Protein AF-A0A7V5R7Z5-F1 (afdb_monomer_lite)

Secondary structure (DSSP, 8-state):
-------------HHHHHHHHHHTT--HHHHHHHHTS-HHHHHHHTSPTT-TT--PPPHHHHHHHHHHHHHHHHHHTTT-PPPGGGTTS-S---HHHHHHHHHHHHHTT--HHHHHHHHHHHHT-

Foldseek 3Di:
DDDPPPPPLPFQALVNLVVLCVLLVHDLVRLCVVLVHPSLVSVLCNDHPPDPSHDGDDSVSVVSSVVLSVVSVVCVVVVDDDDPPCVPLPDPCDPVNLVVLVVVCVVVVHDSVVVSVVVVVVVVD

Structure (mmCIF, N/CA/C/O backbone):
data_AF-A0A7V5R7Z5-F1
#
_entry.id   AF-A0A7V5R7Z5-F1
#
loop_
_atom_site.group_PDB
_atom_site.id
_atom_site.type_symbol
_atom_site.label_atom_id
_atom_site.label_alt_id
_atom_site.label_comp_id
_atom_site.label_asym_id
_atom_site.label_entity_id
_atom_site.label_seq_id
_atom_site.pdbx_PDB_ins_code
_atom_site.Cartn_x
_atom_site.Cartn_y
_atom_site.Cartn_z
_atom_site.occupancy
_atom_site.B_iso_or_equiv
_atom_site.auth_seq_id
_atom_site.auth_comp_id
_atom_site.auth_asym_id
_atom_site.auth_atom_id
_atom_site.pdbx_PDB_model_num
ATOM 1 N N . MET A 1 1 ? 16.506 -16.142 34.677 1.00 45.31 1 MET A N 1
ATOM 2 C CA . MET A 1 1 ? 16.133 -16.305 33.261 1.00 45.31 1 MET A CA 1
ATOM 3 C C . MET A 1 1 ? 14.669 -15.959 33.176 1.00 45.31 1 MET A C 1
ATOM 5 O O . MET A 1 1 ? 13.865 -16.802 33.520 1.00 45.31 1 MET A O 1
ATOM 9 N N . ASP A 1 2 ? 14.352 -14.713 32.850 1.00 54.78 2 ASP A N 1
ATOM 10 C CA . ASP A 1 2 ? 12.992 -14.299 32.508 1.00 54.78 2 ASP A CA 1
ATOM 11 C C . ASP A 1 2 ? 13.071 -12.890 31.935 1.00 54.78 2 ASP A C 1
ATOM 13 O O . ASP A 1 2 ? 13.346 -11.960 32.680 1.00 54.78 2 ASP A O 1
ATOM 17 N N . THR A 1 3 ? 12.899 -12.774 30.618 1.00 43.59 3 THR A N 1
ATOM 18 C CA . THR A 1 3 ? 12.382 -11.588 29.911 1.00 43.59 3 THR A CA 1
ATOM 19 C C . THR A 1 3 ? 12.143 -11.958 28.441 1.00 43.59 3 THR A C 1
ATOM 21 O O . THR A 1 3 ? 12.660 -11.334 27.521 1.00 43.59 3 THR A O 1
ATOM 24 N N . LEU A 1 4 ? 11.305 -12.969 28.188 1.00 41.81 4 LEU A N 1
ATOM 25 C CA . LEU A 1 4 ? 10.636 -13.136 26.883 1.00 41.81 4 LEU A CA 1
ATOM 26 C C . LEU A 1 4 ? 9.403 -12.208 26.783 1.00 41.81 4 LEU A C 1
ATOM 28 O O . LEU A 1 4 ? 8.373 -12.580 26.233 1.00 41.81 4 LEU A O 1
ATOM 32 N N . SER A 1 5 ? 9.492 -11.003 27.359 1.00 44.34 5 SER A N 1
ATOM 33 C CA . SER A 1 5 ? 8.371 -10.074 27.579 1.00 44.34 5 SER A CA 1
ATOM 34 C C . SER A 1 5 ? 8.384 -8.870 26.628 1.00 44.34 5 SER A C 1
ATOM 36 O O . SER A 1 5 ? 7.805 -7.834 26.943 1.00 44.34 5 SER A O 1
ATOM 38 N N . GLU A 1 6 ? 9.042 -8.977 25.475 1.00 39.38 6 GLU A N 1
ATOM 39 C CA . GLU A 1 6 ? 9.149 -7.853 24.534 1.00 39.38 6 GLU A CA 1
ATOM 40 C C . GLU A 1 6 ? 8.866 -8.253 23.078 1.00 39.38 6 GLU A C 1
ATOM 42 O O . GLU A 1 6 ? 9.356 -7.633 22.140 1.00 39.38 6 GLU A O 1
ATOM 47 N N . TYR A 1 7 ? 8.011 -9.261 22.860 1.00 40.28 7 TYR A N 1
ATOM 48 C CA . TYR A 1 7 ? 7.286 -9.373 21.588 1.00 40.28 7 TYR A CA 1
ATOM 49 C C . TYR A 1 7 ? 6.168 -8.330 21.586 1.00 40.28 7 TYR A C 1
ATOM 51 O O . TYR A 1 7 ? 5.001 -8.619 21.838 1.00 40.28 7 TYR A O 1
ATOM 59 N N . ILE A 1 8 ? 6.565 -7.075 21.388 1.00 44.53 8 ILE A N 1
ATOM 60 C CA . ILE A 1 8 ? 5.653 -5.953 21.224 1.00 44.53 8 ILE A CA 1
ATOM 61 C C . ILE A 1 8 ? 4.912 -6.183 19.905 1.00 44.53 8 ILE A C 1
ATOM 63 O O . ILE A 1 8 ? 5.452 -5.949 18.826 1.00 44.53 8 ILE A O 1
ATOM 67 N N . THR A 1 9 ? 3.663 -6.632 19.984 1.00 47.50 9 THR A N 1
ATOM 68 C CA . THR A 1 9 ? 2.691 -6.498 18.897 1.00 47.50 9 THR A CA 1
ATOM 69 C C . THR A 1 9 ? 2.431 -5.002 18.717 1.00 47.50 9 THR A C 1
ATOM 71 O O . THR A 1 9 ? 1.581 -4.414 19.390 1.00 47.50 9 THR A O 1
ATOM 74 N N . VAL A 1 10 ? 3.252 -4.331 17.902 1.00 59.44 10 VAL A N 1
ATOM 75 C CA . VAL A 1 10 ? 3.110 -2.892 17.652 1.00 59.44 10 VAL A CA 1
ATOM 76 C C . VAL A 1 10 ? 1.929 -2.693 16.706 1.00 59.44 10 VAL A C 1
ATOM 78 O O . VAL A 1 10 ? 2.088 -2.705 15.478 1.00 59.44 10 VAL A O 1
ATOM 81 N N . ASP A 1 11 ? 0.750 -2.495 17.297 1.00 78.12 11 ASP A N 1
ATOM 82 C CA . ASP A 1 11 ? -0.439 -1.989 16.616 1.00 78.12 11 ASP A CA 1
ATOM 83 C C . ASP A 1 11 ? -0.064 -0.736 15.815 1.00 78.12 11 ASP A C 1
ATOM 85 O O . ASP A 1 11 ? 0.278 0.313 16.373 1.00 78.12 11 ASP A O 1
ATOM 89 N N . MET A 1 12 ? -0.109 -0.836 14.486 1.00 86.75 12 MET A N 1
ATOM 90 C CA . MET A 1 12 ? 0.148 0.304 13.614 1.00 86.75 12 MET A CA 1
ATOM 91 C C . MET A 1 12 ? -1.007 1.299 13.733 1.00 86.75 12 MET A C 1
ATOM 93 O O . MET A 1 12 ? -2.165 0.954 13.504 1.00 86.75 12 MET A O 1
ATOM 97 N N . LYS A 1 13 ? -0.696 2.555 14.060 1.00 93.31 13 LYS A N 1
ATOM 98 C CA . LYS A 1 13 ? -1.690 3.630 14.163 1.00 93.31 13 LYS A CA 1
ATOM 99 C C . LYS A 1 13 ? -2.017 4.247 12.793 1.00 93.31 13 LYS A C 1
ATOM 101 O O . LYS A 1 13 ? -1.138 4.301 11.927 1.00 93.31 13 LYS A O 1
ATOM 106 N N . PRO A 1 14 ? -3.229 4.806 12.599 1.00 94.62 14 PRO A N 1
ATOM 107 C CA . PRO A 1 14 ? -3.625 5.455 11.342 1.00 94.62 14 PRO A CA 1
ATOM 108 C C . PRO A 1 14 ? -2.642 6.524 10.848 1.00 94.62 14 PRO A C 1
ATOM 110 O O . PRO A 1 14 ? -2.309 6.579 9.661 1.00 94.62 14 PRO A O 1
ATOM 113 N N . ASP A 1 15 ? -2.127 7.350 11.762 1.00 94.25 15 ASP A N 1
ATOM 114 C CA . ASP A 1 15 ? -1.172 8.407 11.423 1.00 94.25 15 ASP A CA 1
ATOM 115 C C . ASP A 1 15 ? 0.201 7.854 11.026 1.00 94.25 15 ASP A C 1
ATOM 117 O O . ASP A 1 15 ? 0.848 8.407 10.134 1.00 94.25 15 ASP A O 1
ATOM 121 N N . GLN A 1 16 ? 0.623 6.733 11.621 1.00 93.19 16 GLN A N 1
ATOM 122 C CA . GLN A 1 16 ? 1.854 6.039 11.234 1.00 93.19 16 GLN A CA 1
ATOM 123 C C . GLN A 1 16 ? 1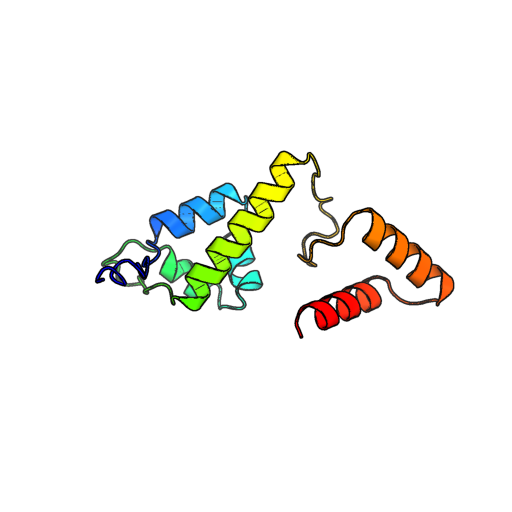.728 5.454 9.824 1.00 93.19 16 GLN A C 1
ATOM 125 O O . GLN A 1 16 ? 2.594 5.706 8.988 1.00 93.19 16 GLN A O 1
ATOM 130 N N . LEU A 1 17 ? 0.621 4.764 9.524 1.00 94.44 17 LEU A N 1
ATOM 131 C CA . LEU A 1 17 ? 0.334 4.240 8.183 1.00 94.44 17 LEU A CA 1
ATOM 132 C C . LEU A 1 17 ? 0.360 5.360 7.130 1.00 94.44 17 LEU A C 1
ATOM 134 O O . LEU A 1 17 ? 1.014 5.256 6.090 1.00 94.44 17 LEU A O 1
ATOM 138 N N . LYS A 1 18 ? -0.311 6.477 7.429 1.00 94.69 18 LYS A N 1
ATOM 139 C CA . LYS A 1 18 ? -0.371 7.647 6.549 1.00 94.69 18 LYS A CA 1
ATOM 140 C C . LYS A 1 18 ? 0.997 8.294 6.340 1.00 94.69 18 LYS A C 1
ATOM 142 O O . LYS A 1 18 ? 1.274 8.770 5.236 1.00 94.69 18 LYS A O 1
ATOM 147 N N . LYS A 1 19 ? 1.830 8.345 7.383 1.00 91.88 19 LYS A N 1
ATOM 148 C CA . LYS A 1 19 ? 3.203 8.856 7.317 1.00 91.88 19 LYS A CA 1
ATOM 149 C C . LYS A 1 19 ? 4.057 7.984 6.398 1.00 91.88 19 LYS A C 1
ATOM 151 O O . LYS A 1 19 ? 4.553 8.506 5.404 1.00 91.88 19 LYS A O 1
ATOM 156 N N . ILE A 1 20 ? 4.103 6.675 6.651 1.00 88.81 20 ILE A N 1
ATOM 157 C CA . ILE A 1 20 ? 4.847 5.701 5.838 1.00 88.81 20 ILE A CA 1
ATOM 158 C C . ILE A 1 20 ? 4.432 5.797 4.365 1.00 88.81 20 ILE A C 1
ATOM 160 O O . ILE A 1 20 ? 5.270 5.920 3.474 1.00 88.81 20 ILE A O 1
ATOM 164 N N . ARG A 1 21 ? 3.123 5.843 4.082 1.00 90.38 21 ARG A N 1
ATOM 165 C CA . ARG A 1 21 ? 2.629 6.003 2.707 1.00 90.38 21 ARG A CA 1
ATOM 166 C C . ARG A 1 21 ? 3.162 7.266 2.028 1.00 90.38 21 ARG A C 1
ATOM 168 O O . ARG A 1 21 ? 3.505 7.224 0.846 1.00 90.38 21 ARG A O 1
ATOM 175 N N . LYS A 1 22 ? 3.162 8.397 2.737 1.00 86.31 22 LYS A N 1
ATOM 176 C CA . LYS A 1 22 ? 3.655 9.671 2.198 1.00 86.31 22 LYS A CA 1
ATOM 177 C C . LYS A 1 22 ? 5.162 9.643 1.968 1.00 86.31 22 LYS A C 1
ATOM 179 O O . LYS A 1 22 ? 5.598 10.170 0.953 1.00 86.31 22 LYS A O 1
ATOM 184 N N . GLU A 1 23 ? 5.919 9.026 2.869 1.00 81.62 23 GLU A N 1
ATOM 185 C CA . GLU A 1 23 ? 7.369 8.842 2.729 1.00 81.62 23 GLU A CA 1
ATOM 186 C C . GLU A 1 23 ? 7.708 7.999 1.495 1.00 81.62 23 GLU A C 1
ATOM 188 O O . GLU A 1 23 ? 8.642 8.322 0.773 1.00 81.62 23 GLU A O 1
ATOM 193 N N . MET A 1 24 ? 6.873 7.009 1.167 1.00 76.50 24 MET A N 1
ATOM 194 C CA . MET A 1 24 ? 6.982 6.234 -0.076 1.00 76.50 24 MET A CA 1
ATOM 195 C C . MET A 1 24 ? 6.487 6.974 -1.336 1.00 76.50 24 MET A C 1
ATOM 197 O O . MET A 1 24 ? 6.492 6.397 -2.420 1.00 76.50 24 MET A O 1
ATOM 201 N N . GLY A 1 25 ? 5.973 8.205 -1.226 1.00 78.12 25 GLY A N 1
ATOM 202 C CA . GLY A 1 25 ? 5.401 8.945 -2.362 1.00 78.12 25 GLY A CA 1
ATOM 203 C C . GLY A 1 25 ? 4.127 8.323 -2.961 1.00 78.12 25 GLY A C 1
ATOM 204 O O . GLY A 1 25 ? 3.697 8.712 -4.047 1.00 78.12 25 GLY A O 1
ATOM 205 N N . ALA A 1 26 ? 3.495 7.370 -2.269 1.00 79.50 26 ALA A N 1
ATOM 206 C CA . ALA A 1 26 ? 2.389 6.577 -2.800 1.00 79.50 26 ALA A CA 1
ATOM 207 C C . ALA A 1 26 ? 1.007 7.208 -2.536 1.00 79.50 26 ALA A C 1
ATOM 209 O O . ALA A 1 26 ? 0.743 7.836 -1.497 1.00 79.50 26 ALA A O 1
ATOM 210 N N . ARG A 1 27 ? 0.052 6.989 -3.452 1.00 84.88 27 ARG A N 1
ATOM 211 C CA . ARG A 1 27 ? -1.365 7.311 -3.212 1.00 84.88 27 ARG A CA 1
ATOM 212 C C . ARG A 1 27 ? -2.039 6.149 -2.482 1.00 84.88 27 ARG A C 1
ATOM 214 O O . ARG A 1 27 ? -1.611 5.003 -2.565 1.00 84.88 27 ARG A O 1
ATOM 221 N N . GLN A 1 28 ? -3.154 6.423 -1.804 1.00 89.06 28 GLN A N 1
ATOM 222 C CA . GLN A 1 28 ? -3.917 5.396 -1.070 1.00 89.06 28 GLN A CA 1
ATOM 223 C C . GLN A 1 28 ? -4.342 4.222 -1.969 1.00 89.06 28 GLN A C 1
ATOM 225 O O . GLN A 1 28 ? -4.273 3.068 -1.561 1.00 89.06 28 GLN A O 1
ATOM 230 N N . LYS A 1 29 ? -4.741 4.511 -3.216 1.00 82.81 29 LYS A N 1
ATOM 231 C CA . LYS A 1 29 ? -5.107 3.486 -4.206 1.00 82.81 29 LYS A CA 1
ATOM 232 C C . LYS A 1 29 ? -3.935 2.575 -4.595 1.00 82.81 29 LYS A C 1
ATOM 234 O O . LYS A 1 29 ? -4.167 1.419 -4.933 1.00 82.81 29 LYS A O 1
ATOM 239 N N . ASP A 1 30 ? -2.708 3.094 -4.547 1.00 80.44 30 ASP A N 1
ATOM 240 C CA . ASP A 1 30 ? -1.514 2.365 -4.967 1.00 80.44 30 ASP A CA 1
ATOM 241 C C . ASP A 1 30 ? -1.153 1.346 -3.884 1.00 80.44 30 ASP A C 1
ATOM 243 O O . ASP A 1 30 ? -1.038 0.159 -4.180 1.00 80.44 30 ASP A O 1
ATOM 247 N N . LEU A 1 31 ? -1.123 1.766 -2.612 1.00 80.94 31 LEU A N 1
ATOM 248 C CA . LEU A 1 31 ? -0.908 0.835 -1.499 1.00 80.94 31 LEU A CA 1
ATOM 249 C C . LEU A 1 31 ? -2.041 -0.171 -1.330 1.00 80.94 31 LEU A C 1
ATOM 251 O O . LEU A 1 31 ? -1.768 -1.338 -1.076 1.00 80.94 31 LEU A O 1
ATOM 255 N N . ALA A 1 32 ? -3.297 0.228 -1.536 1.00 85.56 32 ALA A N 1
ATOM 256 C CA . ALA A 1 32 ? -4.405 -0.723 -1.525 1.00 85.56 32 ALA A CA 1
ATOM 257 C C . ALA A 1 32 ? -4.201 -1.845 -2.558 1.00 85.56 32 ALA A C 1
ATOM 259 O O . ALA A 1 32 ? -4.400 -3.018 -2.250 1.00 85.56 32 ALA A O 1
ATOM 260 N N . LYS A 1 33 ? -3.733 -1.497 -3.765 1.00 80.56 33 LYS A N 1
ATOM 261 C CA . LYS A 1 33 ? -3.422 -2.471 -4.815 1.00 80.56 33 LYS A CA 1
ATOM 262 C C . LYS A 1 33 ? -2.260 -3.389 -4.422 1.00 80.56 33 LYS A C 1
ATOM 264 O O . LYS A 1 33 ? -2.374 -4.595 -4.602 1.00 80.56 33 LYS A O 1
ATOM 269 N N . ILE A 1 34 ? -1.180 -2.840 -3.865 1.00 77.06 34 ILE A N 1
ATOM 270 C CA . ILE A 1 34 ? 0.014 -3.602 -3.444 1.00 77.06 34 ILE A CA 1
ATOM 271 C C . ILE A 1 34 ? -0.318 -4.575 -2.310 1.00 77.06 34 ILE A C 1
ATOM 273 O O . ILE A 1 34 ? 0.080 -5.739 -2.324 1.00 77.06 34 ILE A O 1
ATOM 277 N N . LEU A 1 35 ? -1.108 -4.112 -1.345 1.00 80.62 35 LEU A N 1
ATOM 278 C CA . LEU A 1 35 ? -1.573 -4.924 -0.225 1.00 80.62 35 LEU A CA 1
ATOM 279 C C . LEU A 1 35 ? -2.689 -5.897 -0.631 1.00 80.62 35 LEU A C 1
ATOM 281 O O . LEU A 1 35 ? -3.040 -6.776 0.154 1.00 80.62 35 LEU A O 1
ATOM 285 N N . ASN A 1 36 ? -3.194 -5.800 -1.864 1.00 84.56 36 ASN A N 1
ATOM 286 C CA . ASN A 1 36 ? -4.315 -6.574 -2.387 1.00 84.56 36 ASN A CA 1
ATOM 287 C C . ASN A 1 36 ? -5.582 -6.441 -1.522 1.00 84.56 36 ASN A C 1
ATOM 289 O O . ASN A 1 36 ? -6.235 -7.423 -1.175 1.00 84.56 36 ASN A O 1
ATOM 293 N N . VAL A 1 37 ? -5.924 -5.204 -1.160 1.00 88.50 37 VAL A N 1
ATOM 294 C CA . VAL A 1 37 ? -7.133 -4.871 -0.400 1.00 88.50 37 VAL A CA 1
ATOM 295 C C . VAL A 1 37 ? -7.987 -3.852 -1.154 1.00 88.50 37 VAL A C 1
ATOM 297 O O . VAL A 1 37 ? -7.468 -3.056 -1.942 1.00 88.50 37 VAL A O 1
ATOM 300 N N . PRO A 1 38 ? -9.310 -3.808 -0.915 1.00 95.81 38 PRO A N 1
ATOM 301 C CA . PRO A 1 38 ? -10.142 -2.752 -1.471 1.00 95.81 38 PRO A CA 1
ATOM 302 C C . PRO A 1 38 ? -9.636 -1.367 -1.050 1.00 95.81 38 PRO A C 1
ATOM 304 O O . PRO A 1 38 ? -9.319 -1.140 0.118 1.00 95.81 38 PRO A O 1
ATOM 307 N N . VAL A 1 39 ? -9.640 -0.402 -1.976 1.00 93.31 39 VAL A N 1
ATOM 308 C CA . VAL A 1 39 ? -9.190 0.981 -1.704 1.00 93.31 39 VAL A CA 1
ATOM 309 C C . VAL A 1 39 ? -9.906 1.579 -0.493 1.00 93.31 39 VAL A C 1
ATOM 311 O O . VAL A 1 39 ? -9.284 2.235 0.337 1.00 93.31 39 VAL A O 1
ATOM 314 N N . ARG A 1 40 ? -11.205 1.296 -0.350 1.00 96.56 40 ARG A N 1
ATOM 315 C CA . ARG A 1 40 ? -12.012 1.762 0.782 1.00 96.56 40 ARG A CA 1
ATOM 316 C C . ARG A 1 40 ? -11.560 1.169 2.119 1.00 96.56 40 ARG A C 1
ATOM 318 O O . ARG A 1 40 ? -11.624 1.858 3.130 1.00 96.56 40 ARG A O 1
ATOM 325 N N . THR A 1 41 ? -11.085 -0.075 2.129 1.00 96.19 41 THR A N 1
ATOM 326 C CA . THR A 1 41 ? -10.522 -0.715 3.326 1.00 96.19 41 THR A CA 1
ATOM 327 C C . THR A 1 41 ? -9.266 0.022 3.769 1.00 96.19 41 THR A C 1
ATOM 329 O O . THR A 1 41 ? -9.194 0.469 4.908 1.00 96.19 41 THR A O 1
ATOM 332 N N . TYR A 1 42 ? -8.341 0.263 2.840 1.00 95.81 42 TYR A N 1
ATOM 333 C CA . TYR A 1 42 ? -7.132 1.034 3.118 1.00 95.81 42 TYR A CA 1
ATOM 334 C C . TYR A 1 42 ? -7.451 2.473 3.580 1.00 95.81 42 TYR A C 1
ATOM 336 O O . TYR A 1 42 ? -6.861 2.990 4.523 1.00 95.81 42 TYR A O 1
ATOM 344 N N . GLN A 1 43 ? -8.435 3.133 2.961 1.00 96.69 43 GLN A N 1
ATOM 345 C CA . GLN A 1 43 ? -8.881 4.470 3.378 1.00 96.69 43 GLN A CA 1
ATOM 346 C C . GLN A 1 43 ? -9.448 4.504 4.799 1.00 96.69 43 GLN A C 1
ATOM 348 O O . GLN A 1 43 ? -9.257 5.501 5.495 1.00 96.69 43 GLN A O 1
ATOM 353 N N . ASN A 1 44 ? -10.150 3.445 5.209 1.00 96.94 44 ASN A N 1
ATOM 354 C CA . ASN A 1 44 ? -10.707 3.302 6.551 1.00 96.94 44 ASN A CA 1
ATOM 355 C C . ASN A 1 44 ? -9.617 3.093 7.613 1.00 96.94 44 ASN A C 1
ATOM 357 O O . ASN A 1 44 ? -9.784 3.546 8.743 1.00 96.94 44 ASN A O 1
ATOM 361 N N . TRP A 1 45 ? -8.503 2.458 7.244 1.00 96.62 45 TRP A N 1
ATOM 362 C CA . TRP A 1 45 ? -7.327 2.303 8.102 1.00 96.62 45 TRP A CA 1
ATOM 363 C C . TRP A 1 45 ? -6.619 3.628 8.398 1.00 96.62 45 TRP A C 1
ATOM 365 O O . TRP A 1 45 ? -6.134 3.828 9.504 1.00 96.62 45 TRP A O 1
ATOM 375 N N . GLU A 1 46 ? -6.594 4.563 7.442 1.00 95.56 46 GLU A N 1
ATOM 376 C CA . GLU A 1 46 ? -6.021 5.905 7.647 1.00 95.56 46 GLU A CA 1
ATOM 377 C C . GLU A 1 46 ? -6.979 6.886 8.351 1.00 95.56 46 GLU A C 1
ATOM 379 O O . GLU A 1 46 ? -6.624 8.052 8.544 1.00 95.56 46 GLU A O 1
ATOM 384 N N . GLN A 1 47 ? -8.200 6.467 8.708 1.00 95.81 47 GLN A N 1
ATOM 385 C CA . GLN A 1 47 ? -9.110 7.330 9.464 1.00 95.81 47 GLN A CA 1
ATOM 386 C C . GLN A 1 47 ? -8.673 7.426 10.930 1.00 95.81 47 GLN A C 1
ATOM 388 O O . GLN A 1 47 ? -8.288 6.402 11.501 1.00 95.81 47 GLN A O 1
ATOM 393 N N . PRO A 1 48 ? -8.812 8.605 11.567 1.00 93.00 48 PRO A N 1
ATOM 394 C CA . PRO A 1 48 ? -8.549 8.770 12.995 1.00 93.00 48 PRO A CA 1
ATOM 395 C C . PRO A 1 48 ? -9.318 7.754 13.846 1.00 93.00 48 PRO A C 1
ATOM 397 O O . PRO A 1 48 ? -10.482 7.453 13.559 1.00 93.00 48 PRO A O 1
ATOM 400 N N . GLU A 1 49 ? -8.681 7.253 14.905 1.00 90.00 49 GLU A N 1
ATOM 401 C CA . GLU A 1 49 ? -9.326 6.353 15.866 1.00 90.00 49 GLU A CA 1
ATOM 402 C C . GLU A 1 49 ? -10.584 7.014 16.462 1.00 90.00 49 GLU A C 1
ATOM 404 O O . GLU A 1 49 ? -10.625 8.221 16.699 1.00 90.00 49 GLU A O 1
ATOM 409 N N . GLY A 1 50 ? -11.653 6.234 16.646 1.00 86.50 50 GLY A N 1
ATOM 410 C CA . GLY A 1 50 ? -12.960 6.744 17.091 1.00 86.50 50 GLY A CA 1
ATOM 411 C C . GLY A 1 50 ? -13.831 7.365 15.988 1.00 86.50 50 GLY A C 1
ATOM 412 O O . GLY A 1 50 ? -15.004 7.656 16.222 1.00 86.50 50 GLY A O 1
ATOM 413 N N . GLY A 1 51 ? -13.319 7.523 14.762 1.00 89.88 51 GLY A N 1
ATOM 414 C CA . GLY A 1 51 ? -14.122 7.948 13.616 1.00 89.88 51 GLY A CA 1
ATOM 415 C C . GLY A 1 51 ? -15.139 6.885 13.170 1.00 89.88 51 GLY A C 1
ATOM 416 O O . GLY A 1 51 ? -14.863 5.689 13.198 1.00 89.88 51 GLY 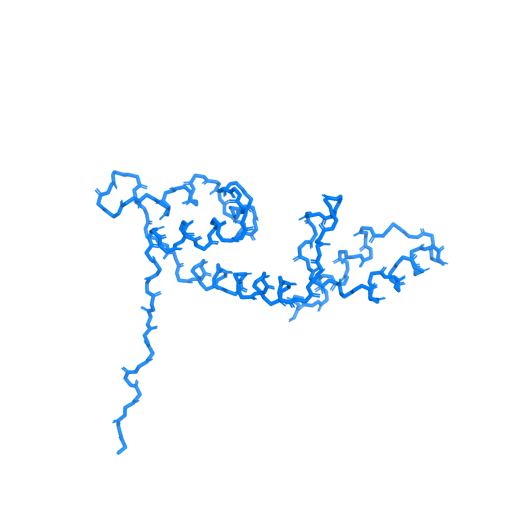A O 1
ATOM 417 N N . LYS A 1 52 ? -16.306 7.306 12.656 1.00 90.88 52 LYS A N 1
ATOM 418 C CA . LYS A 1 52 ? -17.395 6.404 12.200 1.00 90.88 52 LYS A CA 1
ATOM 419 C C . LYS A 1 52 ? -16.939 5.323 11.203 1.00 90.88 52 LYS A C 1
ATOM 421 O O . LYS A 1 52 ? -17.455 4.204 11.197 1.00 90.88 52 LYS A O 1
ATOM 426 N N . SER A 1 53 ? -15.981 5.667 10.348 1.00 90.06 53 SER A N 1
ATOM 427 C CA . SER A 1 53 ? -15.446 4.782 9.306 1.00 90.06 53 SER A CA 1
ATOM 428 C C . SER A 1 53 ? -14.105 4.150 9.677 1.00 90.06 53 SER A C 1
ATOM 430 O O . SER A 1 53 ? -13.564 3.405 8.866 1.00 90.06 53 SER A O 1
ATOM 432 N N . HIS A 1 54 ? -13.567 4.427 10.870 1.00 93.69 54 HIS A N 1
ATOM 433 C CA . HIS A 1 54 ? -12.296 3.864 11.309 1.00 93.69 54 HIS A CA 1
ATOM 434 C C . HIS A 1 54 ? -12.373 2.343 11.382 1.00 93.69 54 HIS A C 1
ATOM 436 O O . HIS A 1 54 ? -13.377 1.765 11.815 1.00 93.69 54 HIS A O 1
ATOM 442 N N . ARG A 1 55 ? -11.307 1.692 10.929 1.00 94.00 55 ARG A N 1
ATOM 443 C CA . ARG A 1 55 ? -11.110 0.253 11.057 1.00 94.00 55 ARG A CA 1
ATOM 444 C C . ARG A 1 55 ? -9.689 0.014 11.534 1.00 94.00 55 ARG A C 1
ATOM 446 O O . ARG A 1 55 ? -8.771 0.664 11.041 1.00 94.00 55 ARG A O 1
ATOM 453 N N . GLN A 1 56 ? -9.538 -0.935 12.450 1.00 91.44 56 GLN A N 1
ATOM 454 C CA . GLN A 1 56 ? -8.223 -1.389 12.878 1.00 91.44 56 GLN A CA 1
ATOM 455 C C . GLN A 1 56 ? -7.463 -1.976 11.688 1.00 91.44 56 GLN A C 1
ATOM 457 O O . GLN A 1 56 ? -8.056 -2.601 10.800 1.00 91.44 56 GLN A O 1
ATOM 462 N N . ILE A 1 57 ? -6.159 -1.720 11.671 1.00 92.69 57 ILE A N 1
ATOM 463 C CA . ILE A 1 57 ? -5.237 -2.271 10.686 1.00 92.69 57 ILE A CA 1
ATOM 464 C C . ILE A 1 57 ? -4.922 -3.705 11.124 1.00 92.69 57 ILE A C 1
ATOM 466 O O . ILE A 1 57 ? -4.440 -3.882 12.241 1.00 92.69 57 ILE A O 1
ATOM 470 N N . PRO A 1 58 ? -5.202 -4.722 10.292 1.00 91.56 58 PRO A N 1
ATOM 471 C CA . PRO A 1 58 ? -4.773 -6.088 10.561 1.00 91.56 58 PRO A CA 1
ATOM 472 C C . PRO A 1 58 ? -3.250 -6.176 10.702 1.00 91.56 58 PRO A C 1
ATOM 474 O O . PRO A 1 58 ? -2.522 -5.487 9.985 1.00 91.56 58 PRO A O 1
ATOM 477 N N . GLU A 1 59 ? -2.770 -7.030 11.602 1.00 85.94 59 GLU A N 1
ATOM 478 C CA . GLU A 1 59 ? -1.337 -7.194 11.880 1.00 85.94 59 GLU A CA 1
ATOM 479 C C . GLU A 1 59 ? -0.542 -7.582 10.623 1.00 85.94 59 GLU A C 1
ATOM 481 O O . GLU A 1 59 ? 0.469 -6.954 10.312 1.00 85.94 59 GLU A O 1
ATOM 486 N N . ASP A 1 60 ? -1.069 -8.505 9.814 1.00 81.56 60 ASP A N 1
ATOM 487 C CA . ASP A 1 60 ? -0.466 -8.923 8.545 1.00 81.56 60 ASP A CA 1
ATOM 488 C C . ASP A 1 60 ? -0.345 -7.761 7.545 1.00 81.56 60 ASP A C 1
ATOM 490 O O . ASP A 1 60 ? 0.642 -7.639 6.814 1.00 81.56 60 ASP A O 1
ATOM 494 N N . ALA A 1 61 ? -1.330 -6.862 7.518 1.00 85.06 61 ALA A N 1
ATOM 495 C CA . ALA A 1 61 ? -1.282 -5.671 6.683 1.00 85.06 61 ALA A CA 1
ATOM 496 C C . ALA A 1 61 ? -0.253 -4.657 7.203 1.00 85.06 61 ALA A C 1
ATOM 498 O O . ALA A 1 61 ? 0.464 -4.055 6.400 1.00 85.06 61 ALA A O 1
ATOM 499 N N . ALA A 1 62 ? -0.155 -4.485 8.524 1.00 87.12 62 ALA A N 1
ATOM 500 C CA . ALA A 1 62 ? 0.841 -3.623 9.153 1.00 87.12 62 ALA A CA 1
ATOM 501 C C . ALA A 1 62 ? 2.272 -4.107 8.864 1.00 87.12 62 ALA A C 1
ATOM 503 O O . ALA A 1 62 ? 3.121 -3.301 8.479 1.00 87.12 62 ALA A O 1
ATOM 504 N N . ASP A 1 63 ? 2.524 -5.413 8.970 1.00 81.19 63 ASP A N 1
ATOM 505 C CA . ASP 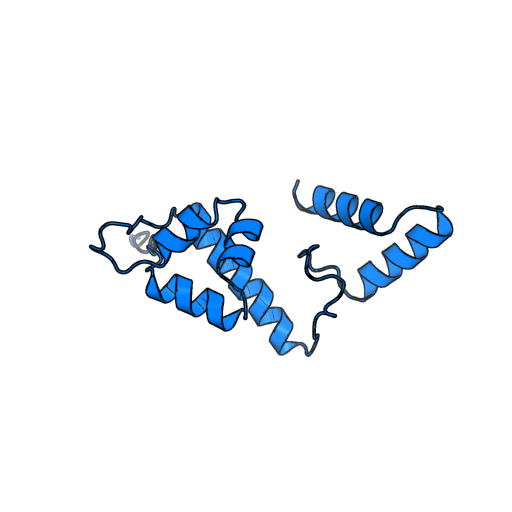A 1 63 ? 3.818 -6.020 8.645 1.00 81.19 63 ASP A CA 1
ATOM 506 C C . ASP A 1 63 ? 4.189 -5.819 7.181 1.00 81.19 63 ASP A C 1
ATOM 508 O O . ASP A 1 63 ? 5.288 -5.360 6.869 1.00 81.19 63 ASP A O 1
ATOM 512 N N . ARG A 1 64 ? 3.247 -6.058 6.264 1.00 80.31 64 ARG A N 1
ATOM 513 C CA . ARG A 1 64 ? 3.484 -5.848 4.830 1.00 80.31 64 ARG A CA 1
ATOM 514 C C . ARG A 1 64 ? 3.808 -4.391 4.503 1.00 80.31 64 ARG A C 1
ATOM 516 O O . ARG A 1 64 ? 4.658 -4.142 3.651 1.00 80.31 64 ARG A O 1
ATOM 523 N N . VAL A 1 65 ? 3.172 -3.429 5.177 1.00 84.75 65 VAL A N 1
ATOM 524 C CA . VAL A 1 65 ? 3.492 -1.999 5.032 1.00 84.75 65 VAL A CA 1
ATOM 525 C C . VAL A 1 65 ? 4.890 -1.682 5.566 1.00 84.75 65 VAL A C 1
ATOM 527 O O . VAL A 1 65 ? 5.627 -0.956 4.899 1.00 84.75 65 VAL A O 1
ATOM 530 N N . ARG A 1 66 ? 5.274 -2.230 6.728 1.00 80.62 66 ARG A N 1
ATOM 531 C CA . ARG A 1 66 ? 6.620 -2.057 7.300 1.00 80.62 66 ARG A CA 1
ATOM 532 C C . ARG A 1 66 ? 7.693 -2.592 6.356 1.00 80.62 66 ARG A C 1
ATOM 534 O O . ARG A 1 66 ? 8.547 -1.817 5.927 1.00 80.62 66 ARG A O 1
ATOM 541 N N . CYS A 1 67 ? 7.575 -3.850 5.931 1.00 73.44 67 CYS A N 1
ATOM 542 C CA . CYS A 1 67 ? 8.512 -4.461 4.988 1.00 73.44 67 CYS A CA 1
ATOM 543 C C . CYS A 1 67 ? 8.608 -3.664 3.681 1.00 73.44 67 CYS A C 1
ATOM 545 O O . CYS A 1 67 ? 9.704 -3.422 3.180 1.00 73.44 67 CYS A O 1
ATOM 547 N N . LEU A 1 68 ? 7.473 -3.209 3.134 1.00 74.12 68 LEU A N 1
ATOM 548 C CA . LEU A 1 68 ? 7.472 -2.381 1.929 1.00 74.12 68 LEU A CA 1
ATOM 549 C C . LEU A 1 68 ? 8.234 -1.067 2.146 1.00 74.12 68 LEU A C 1
ATOM 551 O O . LEU A 1 68 ? 9.022 -0.672 1.290 1.00 74.12 68 LEU A O 1
ATOM 555 N N . SER A 1 69 ? 8.032 -0.403 3.284 1.00 74.81 69 SER A N 1
ATOM 556 C CA . SER A 1 69 ? 8.700 0.865 3.587 1.00 74.81 69 SER A CA 1
ATOM 557 C C . SER A 1 69 ? 10.218 0.724 3.710 1.00 74.81 69 SER A C 1
ATOM 559 O O . SER A 1 69 ? 10.951 1.558 3.182 1.00 74.81 69 SER A O 1
ATOM 561 N N . GLU A 1 70 ? 10.696 -0.363 4.317 1.00 70.75 70 GLU A N 1
ATOM 562 C CA . GLU A 1 70 ? 12.123 -0.667 4.456 1.00 70.75 70 GLU A CA 1
ATOM 563 C C . GLU A 1 70 ? 12.769 -0.967 3.100 1.00 70.75 70 GLU A C 1
ATOM 565 O O . GLU A 1 70 ? 13.837 -0.439 2.778 1.00 70.75 70 GLU A O 1
ATOM 570 N N . LEU A 1 71 ? 12.089 -1.759 2.262 1.00 64.00 71 LEU A N 1
ATOM 571 C CA . LEU A 1 71 ? 12.533 -2.053 0.898 1.00 64.00 71 LEU A CA 1
ATOM 572 C C . LEU A 1 71 ? 12.663 -0.776 0.057 1.00 64.00 71 LEU A C 1
ATOM 574 O O . LEU A 1 71 ? 13.629 -0.620 -0.693 1.00 64.00 71 LEU A O 1
ATOM 578 N N . MET A 1 72 ? 11.712 0.150 0.204 1.00 62.09 72 MET A N 1
ATOM 579 C CA . MET A 1 72 ? 11.718 1.434 -0.496 1.00 62.09 72 MET A CA 1
ATOM 580 C C . MET A 1 72 ? 12.816 2.365 0.043 1.00 62.09 72 MET A C 1
ATOM 582 O O . MET A 1 72 ? 13.569 2.933 -0.749 1.00 62.09 72 MET A O 1
ATOM 586 N N . ALA A 1 73 ? 12.991 2.465 1.364 1.00 59.75 73 ALA A N 1
ATOM 587 C CA . ALA A 1 73 ? 14.038 3.284 1.979 1.00 59.75 73 ALA A CA 1
ATOM 588 C C . ALA A 1 73 ? 15.451 2.844 1.551 1.00 59.75 73 ALA A C 1
ATOM 590 O O . ALA A 1 73 ? 16.259 3.670 1.124 1.00 59.75 73 ALA A O 1
ATOM 591 N N . GLY A 1 74 ? 15.721 1.533 1.534 1.00 48.09 74 GLY A N 1
ATOM 592 C CA . GLY A 1 74 ? 17.008 0.981 1.093 1.00 48.09 74 GLY A CA 1
ATOM 593 C C . GLY A 1 74 ? 17.300 1.140 -0.409 1.00 48.09 74 GLY A C 1
ATOM 594 O O . GLY A 1 74 ? 18.408 0.840 -0.862 1.00 48.09 74 GLY A O 1
ATOM 595 N N . SER A 1 75 ? 16.328 1.570 -1.218 1.00 47.00 75 SER A N 1
ATOM 596 C CA . SER A 1 75 ? 16.540 1.915 -2.634 1.00 47.00 75 SER A CA 1
ATOM 597 C C . SER A 1 75 ? 16.950 3.382 -2.816 1.00 47.00 75 SER A C 1
ATOM 599 O O . SER A 1 75 ? 17.784 3.700 -3.663 1.00 47.00 75 SER A O 1
ATOM 601 N N . GLN A 1 76 ? 16.445 4.262 -1.949 1.00 43.12 76 GLN A N 1
ATOM 602 C CA . GLN A 1 76 ? 16.659 5.705 -2.009 1.00 43.12 76 GLN A CA 1
ATOM 603 C C . GLN A 1 76 ? 18.089 6.099 -1.600 1.00 43.12 76 GLN A C 1
ATOM 605 O O . GLN A 1 76 ? 18.663 7.017 -2.182 1.00 43.12 76 GLN A O 1
ATOM 610 N N . GLU A 1 77 ? 18.709 5.345 -0.686 1.00 39.66 77 GLU A N 1
ATOM 611 C CA . GLU A 1 77 ? 20.121 5.513 -0.298 1.00 39.66 77 GLU A CA 1
ATOM 612 C C . GLU A 1 77 ? 21.119 5.100 -1.397 1.00 39.66 77 GLU A C 1
ATOM 614 O O . GLU A 1 77 ? 22.291 5.468 -1.340 1.00 39.66 77 GLU A O 1
ATOM 619 N N . ARG A 1 78 ? 20.674 4.361 -2.425 1.00 39.34 78 ARG A N 1
ATOM 620 C CA . ARG A 1 78 ? 21.536 3.847 -3.505 1.00 39.34 78 ARG A CA 1
ATOM 621 C C . ARG A 1 78 ? 21.495 4.665 -4.798 1.00 39.34 78 ARG A C 1
ATOM 623 O O . ARG A 1 78 ? 22.203 4.331 -5.741 1.00 39.34 78 ARG A O 1
ATOM 630 N N . GLY A 1 79 ? 20.725 5.755 -4.838 1.00 36.41 79 GLY A N 1
ATOM 631 C CA . GLY A 1 79 ? 20.670 6.653 -5.999 1.00 36.41 79 GLY A CA 1
ATOM 632 C C . GLY A 1 79 ? 19.935 6.086 -7.221 1.00 36.41 79 GLY A C 1
ATOM 633 O O . GLY A 1 79 ? 20.005 6.671 -8.300 1.00 36.41 79 GLY A O 1
ATOM 634 N N . ASP A 1 80 ? 19.200 4.984 -7.069 1.00 41.84 80 ASP A N 1
ATOM 635 C CA . ASP A 1 80 ? 18.453 4.351 -8.154 1.00 41.84 80 ASP A CA 1
ATOM 636 C C . ASP A 1 80 ? 17.029 4.934 -8.226 1.00 41.84 80 ASP A C 1
ATOM 638 O O . ASP A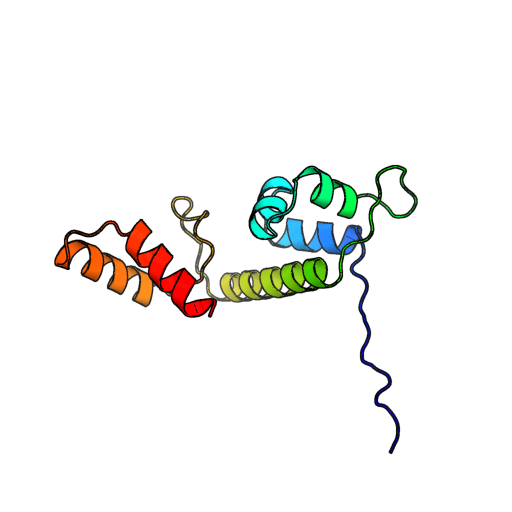 1 80 ? 16.112 4.482 -7.542 1.00 41.84 80 ASP A O 1
ATOM 642 N N . HIS A 1 81 ? 16.819 5.963 -9.055 1.00 41.47 81 HIS A N 1
ATOM 643 C CA . HIS A 1 81 ? 15.461 6.373 -9.433 1.00 41.47 81 HIS A CA 1
ATOM 644 C C . HIS A 1 81 ? 14.819 5.278 -10.296 1.00 41.47 81 HIS A C 1
ATOM 646 O O . HIS A 1 81 ? 15.352 4.905 -11.344 1.00 41.47 81 HIS A O 1
ATOM 652 N N . PHE A 1 82 ? 13.661 4.772 -9.866 1.00 41.75 82 PHE A N 1
ATOM 653 C CA . PHE A 1 82 ? 12.852 3.866 -10.677 1.00 41.75 82 PHE A CA 1
ATOM 654 C C . PHE A 1 82 ? 12.332 4.612 -11.918 1.00 41.75 82 PHE A C 1
ATOM 656 O O . PHE A 1 82 ? 11.710 5.660 -11.763 1.00 41.75 82 PHE A O 1
ATOM 663 N N . PRO A 1 83 ? 12.551 4.105 -13.146 1.00 39.78 83 PRO A N 1
ATOM 664 C CA . PRO A 1 83 ? 11.968 4.712 -14.335 1.00 39.78 83 PRO A CA 1
ATOM 665 C C . PRO A 1 83 ? 10.441 4.534 -14.332 1.00 39.78 83 PRO A C 1
ATOM 667 O O . PRO A 1 83 ? 9.934 3.426 -14.122 1.00 39.78 83 PRO A O 1
ATOM 670 N N . ASP A 1 84 ? 9.728 5.631 -14.599 1.00 39.06 84 ASP A N 1
ATOM 671 C CA . ASP A 1 84 ? 8.266 5.774 -14.481 1.00 39.06 84 ASP A CA 1
ATOM 672 C C . ASP A 1 84 ? 7.453 4.720 -15.260 1.00 39.06 84 ASP A C 1
ATOM 674 O O . ASP A 1 84 ? 6.316 4.407 -14.902 1.00 39.06 84 ASP A O 1
ATOM 678 N N . GLU A 1 85 ? 8.044 4.103 -16.282 1.00 38.16 85 GLU A N 1
ATOM 679 C CA . GLU A 1 85 ? 7.367 3.187 -17.206 1.00 38.16 85 GLU A CA 1
ATOM 680 C C . GLU A 1 85 ? 7.215 1.736 -16.690 1.00 38.16 85 GLU A C 1
ATOM 682 O O . GLU A 1 85 ? 6.523 0.935 -17.318 1.00 38.16 85 GLU A O 1
ATOM 687 N N . ILE A 1 86 ? 7.817 1.362 -15.546 1.00 43.56 86 ILE A N 1
ATOM 688 C CA . ILE A 1 86 ? 7.825 -0.039 -15.039 1.00 43.56 86 ILE A CA 1
ATOM 689 C C . ILE A 1 86 ? 7.262 -0.164 -13.601 1.00 43.56 86 ILE A C 1
ATOM 691 O O . ILE A 1 86 ? 7.303 -1.220 -12.969 1.00 43.56 86 ILE A O 1
ATOM 695 N N . THR A 1 87 ? 6.640 0.893 -13.083 1.00 43.88 87 THR A N 1
ATOM 696 C CA . THR A 1 87 ? 6.170 1.031 -11.686 1.00 43.88 87 THR A CA 1
ATOM 697 C C . THR A 1 87 ? 5.153 -0.018 -11.199 1.00 43.88 87 THR A C 1
ATOM 699 O O . THR A 1 87 ? 4.956 -0.168 -9.993 1.00 43.88 87 THR A O 1
ATOM 702 N N . TRP A 1 88 ? 4.524 -0.790 -12.088 1.00 45.75 88 TRP A N 1
ATOM 703 C CA . TRP A 1 88 ? 3.537 -1.823 -11.735 1.00 45.75 88 TRP A CA 1
ATOM 704 C C . TRP A 1 88 ? 4.088 -3.220 -11.422 1.00 45.75 88 TRP A C 1
ATOM 706 O O . TRP A 1 88 ? 3.309 -4.065 -10.985 1.00 45.75 88 TRP A O 1
ATOM 716 N N . LEU A 1 89 ? 5.384 -3.480 -11.633 1.00 42.56 89 LEU A N 1
ATOM 717 C CA . LEU A 1 89 ? 5.951 -4.819 -11.422 1.00 42.56 89 LEU A CA 1
ATOM 718 C C . LEU A 1 89 ? 6.624 -5.021 -10.062 1.00 42.56 89 LEU A C 1
ATOM 720 O O . LEU A 1 89 ? 6.885 -6.172 -9.747 1.00 42.56 89 LEU A O 1
ATOM 724 N N . GLN A 1 90 ? 6.850 -3.953 -9.279 1.00 48.97 90 GLN A N 1
ATOM 725 C CA . GLN A 1 90 ? 7.268 -3.910 -7.856 1.00 48.97 90 GLN A CA 1
ATOM 726 C C . GLN A 1 90 ? 7.968 -5.148 -7.272 1.00 48.97 90 GLN A C 1
ATOM 728 O O . GLN A 1 90 ? 7.718 -5.556 -6.141 1.00 48.97 90 GLN A O 1
ATOM 733 N N . ILE A 1 91 ? 8.892 -5.719 -8.029 1.00 46.84 91 ILE A N 1
ATOM 734 C CA . ILE A 1 91 ? 9.844 -6.716 -7.576 1.00 46.84 91 ILE A CA 1
ATOM 735 C C . ILE A 1 91 ? 11.198 -6.092 -7.856 1.00 46.84 91 ILE A C 1
ATOM 737 O O . ILE A 1 91 ? 11.405 -5.605 -8.976 1.00 46.84 91 ILE A O 1
ATOM 741 N N . PRO A 1 92 ? 12.099 -6.034 -6.863 1.00 48.78 92 PRO A N 1
ATOM 742 C CA . PRO A 1 92 ? 13.411 -5.443 -7.041 1.00 48.78 92 PRO A CA 1
ATOM 743 C C . PRO A 1 92 ? 14.251 -6.365 -7.929 1.00 48.78 92 PRO A C 1
ATOM 745 O O . PRO A 1 92 ? 15.085 -7.124 -7.449 1.00 48.78 92 PRO A O 1
ATOM 748 N N . LEU A 1 93 ? 14.026 -6.317 -9.241 1.00 52.22 93 LEU A N 1
ATOM 749 C CA . LEU A 1 93 ? 14.976 -6.843 -10.207 1.00 52.22 93 LEU A CA 1
ATOM 750 C C . LEU A 1 93 ? 16.151 -5.876 -10.218 1.00 52.22 93 LEU A C 1
ATOM 752 O O . LEU A 1 93 ? 16.020 -4.726 -10.647 1.00 52.22 93 LEU A O 1
ATOM 756 N N . ARG A 1 94 ? 17.308 -6.334 -9.737 1.00 57.91 94 ARG A N 1
ATOM 757 C CA . ARG A 1 94 ? 18.554 -5.572 -9.830 1.00 57.91 94 ARG A CA 1
ATOM 758 C C . ARG A 1 94 ? 18.765 -5.184 -11.292 1.00 57.91 94 ARG A C 1
ATOM 760 O O . ARG A 1 94 ? 18.438 -5.950 -12.199 1.00 57.91 94 ARG A O 1
ATOM 767 N N . LYS A 1 95 ? 19.375 -4.024 -11.550 1.00 56.41 95 LYS A N 1
ATOM 768 C CA . LYS A 1 95 ? 19.650 -3.538 -12.918 1.00 56.41 95 LYS A CA 1
ATOM 769 C C . LYS A 1 95 ? 20.301 -4.610 -13.804 1.00 56.41 95 LYS A C 1
ATOM 771 O O . LYS A 1 95 ? 19.959 -4.730 -14.976 1.00 56.41 95 LYS A O 1
ATOM 776 N N . MET A 1 96 ? 21.191 -5.416 -13.225 1.00 53.06 96 MET A N 1
ATOM 777 C CA . MET A 1 96 ? 21.846 -6.538 -13.900 1.00 53.06 96 MET A CA 1
ATOM 778 C C . MET A 1 96 ? 20.877 -7.675 -14.270 1.00 53.06 96 MET A C 1
ATOM 780 O O . MET A 1 96 ? 20.951 -8.188 -15.381 1.00 53.06 96 MET A O 1
ATOM 784 N N . GLU A 1 97 ? 19.931 -8.021 -13.399 1.00 63.91 97 GLU A N 1
ATOM 785 C CA . GLU A 1 97 ? 18.919 -9.061 -13.645 1.00 63.91 97 GLU A CA 1
ATOM 786 C C . GLU A 1 97 ? 17.909 -8.612 -14.703 1.00 63.91 97 GLU A C 1
ATOM 788 O O . GLU A 1 97 ? 17.560 -9.378 -15.596 1.00 63.91 97 GLU A O 1
ATOM 793 N N . LEU A 1 98 ? 17.499 -7.340 -14.678 1.00 67.56 98 LEU A N 1
ATOM 794 C CA . LEU A 1 98 ? 16.638 -6.782 -15.721 1.00 67.56 98 LEU A CA 1
ATOM 795 C C . LEU A 1 98 ? 17.327 -6.802 -17.094 1.00 67.56 98 LEU A C 1
ATOM 797 O O . LEU A 1 98 ? 16.689 -7.104 -18.101 1.00 67.56 98 LEU A O 1
ATOM 801 N N . GLN A 1 99 ? 18.626 -6.493 -17.147 1.00 65.94 99 GLN A N 1
ATOM 802 C CA . GLN A 1 99 ? 19.407 -6.588 -18.384 1.00 65.94 99 GLN A CA 1
ATOM 803 C C . GLN A 1 99 ? 19.536 -8.039 -18.862 1.00 65.94 99 GLN A C 1
ATOM 805 O O . GLN A 1 99 ? 19.351 -8.306 -20.046 1.00 65.94 99 GLN A O 1
ATOM 810 N N . GLN A 1 100 ? 19.759 -8.990 -17.953 1.00 71.00 100 GLN A N 1
ATOM 811 C CA . GLN A 1 100 ? 19.771 -10.417 -18.286 1.00 71.00 100 GLN A CA 1
ATOM 812 C C . GLN A 1 100 ? 18.419 -10.888 -18.838 1.00 71.00 100 GLN A C 1
ATOM 814 O O . GLN A 1 100 ? 18.389 -11.568 -19.860 1.00 71.00 100 GLN A O 1
ATOM 819 N N . LEU A 1 101 ? 17.301 -10.478 -18.232 1.00 72.94 101 LEU A N 1
ATOM 820 C CA . LEU A 1 101 ? 15.955 -10.827 -18.699 1.00 72.94 101 LEU A CA 1
ATOM 821 C C . LEU A 1 101 ? 15.618 -10.204 -20.055 1.00 72.94 101 LEU A C 1
ATOM 823 O O . LEU A 1 101 ? 14.970 -10.854 -20.872 1.00 72.94 101 LEU A O 1
ATOM 827 N N . LYS A 1 102 ? 16.084 -8.979 -20.329 1.00 70.62 102 LYS A N 1
ATOM 828 C CA . LYS A 1 102 ? 15.968 -8.355 -21.657 1.00 70.62 102 LYS A CA 1
ATOM 829 C C . LYS A 1 102 ? 16.718 -9.158 -22.716 1.00 70.62 102 LYS A C 1
ATOM 831 O O . LYS A 1 102 ? 16.143 -9.466 -23.757 1.00 70.62 102 LYS A O 1
ATOM 836 N N . SER A 1 103 ? 17.956 -9.554 -22.432 1.00 70.75 103 SER A N 1
ATOM 837 C CA . SER A 1 103 ? 18.732 -10.420 -23.326 1.00 70.75 103 SER A CA 1
ATOM 838 C C . SER A 1 103 ? 18.047 -11.773 -23.536 1.00 70.75 103 SER A C 1
ATOM 840 O O . SER A 1 103 ? 17.961 -12.258 -24.662 1.00 70.75 103 SER A O 1
ATOM 842 N N . LEU A 1 104 ? 17.491 -12.361 -22.473 1.00 71.25 104 LEU A N 1
ATOM 843 C CA . LEU A 1 104 ? 16.782 -13.639 -22.529 1.00 71.25 104 LEU A CA 1
ATOM 844 C C . LEU A 1 104 ? 15.481 -13.556 -23.347 1.00 71.25 104 LEU A C 1
ATOM 846 O O . LEU A 1 104 ? 15.172 -14.487 -24.089 1.00 71.25 104 LEU A O 1
ATOM 850 N N . ALA A 1 105 ? 14.738 -12.453 -23.222 1.00 70.31 105 ALA A N 1
ATOM 851 C CA . ALA A 1 105 ? 13.516 -12.172 -23.975 1.00 70.31 105 ALA A CA 1
ATOM 852 C C . ALA A 1 105 ? 13.785 -12.133 -25.484 1.00 70.31 105 ALA A C 1
ATOM 854 O O . ALA A 1 105 ? 13.074 -12.778 -26.248 1.00 70.31 105 ALA A O 1
ATOM 855 N N . ILE A 1 106 ? 14.856 -11.441 -25.889 1.00 69.25 106 ILE A N 1
ATOM 856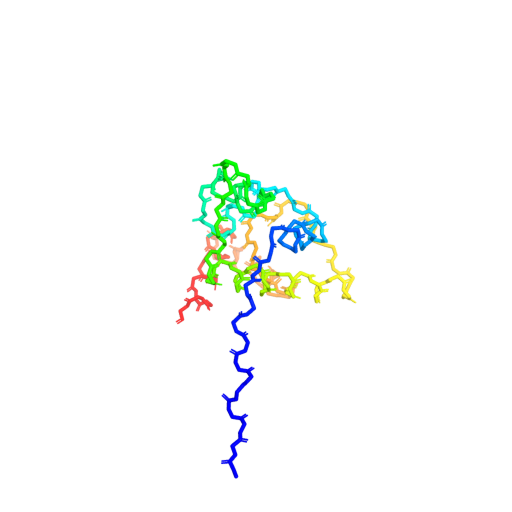 C CA . ILE A 1 106 ? 15.284 -11.335 -27.289 1.00 69.25 106 ILE A CA 1
ATOM 857 C C . ILE A 1 106 ? 15.713 -12.705 -27.830 1.00 69.25 106 ILE A C 1
ATOM 859 O O . ILE A 1 106 ? 15.273 -13.107 -28.900 1.00 69.25 106 ILE A O 1
ATOM 863 N N . LEU A 1 107 ? 16.541 -13.442 -27.081 1.00 72.81 107 LEU A N 1
ATOM 864 C CA . LEU A 1 107 ? 17.069 -14.742 -27.516 1.00 72.81 107 LEU A CA 1
ATOM 865 C C . LEU A 1 107 ? 15.997 -15.828 -27.653 1.00 72.81 107 LEU A C 1
ATOM 867 O O . LEU A 1 107 ? 16.164 -16.748 -28.445 1.00 72.81 107 LEU A O 1
ATOM 871 N N . ASN A 1 108 ? 14.923 -15.744 -26.867 1.00 72.94 108 ASN A N 1
ATOM 872 C CA . ASN A 1 108 ? 13.869 -16.759 -26.841 1.00 72.94 108 ASN A CA 1
ATOM 873 C C . ASN A 1 108 ? 12.577 -16.321 -27.543 1.00 72.94 108 ASN A C 1
ATOM 875 O O . ASN A 1 108 ? 11.593 -17.049 -27.446 1.00 72.94 108 ASN A O 1
ATOM 879 N N . ASP A 1 109 ? 12.563 -15.146 -28.182 1.00 81.56 109 ASP A N 1
ATOM 880 C CA . ASP A 1 109 ? 11.364 -14.508 -28.748 1.00 81.56 109 ASP A CA 1
ATOM 881 C C . ASP A 1 109 ? 10.174 -14.500 -27.766 1.00 81.56 109 ASP A C 1
ATOM 883 O O . ASP A 1 109 ? 9.038 -14.871 -28.065 1.00 81.56 109 ASP A O 1
ATOM 887 N N . LYS A 1 110 ? 10.464 -14.142 -26.511 1.00 72.25 110 LYS A N 1
ATOM 888 C CA . LYS A 1 110 ? 9.488 -14.128 -25.416 1.00 72.25 110 LYS A CA 1
ATOM 889 C C . LYS A 1 110 ? 9.236 -12.714 -24.942 1.00 72.25 110 LYS A C 1
ATOM 891 O O . LYS A 1 110 ? 10.134 -11.881 -24.871 1.00 72.25 110 LYS A O 1
ATOM 896 N N . ASN A 1 111 ? 8.003 -12.458 -24.518 1.00 72.50 111 ASN A N 1
ATOM 897 C CA . ASN A 1 111 ? 7.652 -11.172 -23.939 1.00 72.50 111 ASN A CA 1
ATOM 898 C C . ASN A 1 111 ? 8.356 -10.978 -22.581 1.00 72.50 111 ASN A C 1
ATOM 900 O O . ASN A 1 111 ? 8.248 -11.818 -21.687 1.00 72.50 111 ASN A O 1
ATOM 904 N N . LEU A 1 112 ? 9.036 -9.842 -22.404 1.00 63.25 112 LEU A N 1
ATOM 905 C CA . LEU A 1 112 ? 9.737 -9.501 -21.162 1.00 63.25 112 LEU A CA 1
ATOM 906 C C . LEU A 1 112 ? 8.809 -9.530 -19.939 1.00 63.25 112 LEU A C 1
ATOM 908 O O . LEU A 1 112 ? 9.209 -10.004 -18.882 1.00 63.25 112 LEU A O 1
ATOM 912 N N . SER A 1 113 ? 7.559 -9.081 -20.082 1.00 54.94 113 SER A N 1
ATOM 913 C CA . SER A 1 113 ? 6.586 -9.101 -18.982 1.00 54.94 113 SER A CA 1
ATOM 914 C C . SER A 1 113 ? 6.242 -10.520 -18.518 1.00 54.94 113 SER A C 1
ATOM 916 O O . SER A 1 113 ? 6.029 -10.734 -17.327 1.00 54.94 113 SER A O 1
ATOM 918 N N . PHE A 1 114 ? 6.256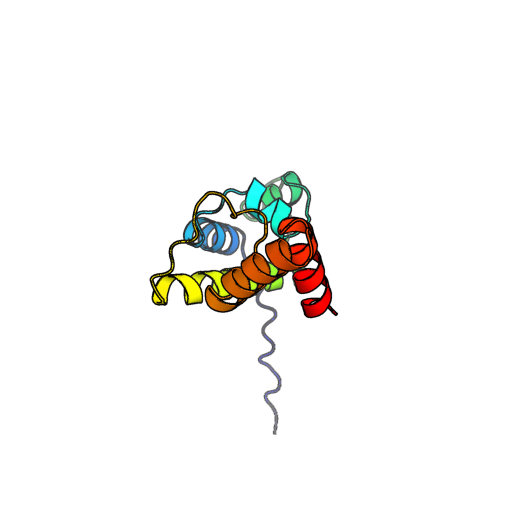 -11.499 -19.429 1.00 64.88 114 PHE A N 1
ATOM 919 C CA . PHE A 1 114 ? 6.055 -12.908 -19.097 1.00 64.88 114 PHE A CA 1
ATOM 920 C C . PHE A 1 114 ? 7.229 -13.452 -18.273 1.00 64.88 114 PHE A C 1
ATOM 922 O O . PHE A 1 114 ? 7.017 -14.065 -17.233 1.00 64.88 114 PHE A O 1
ATOM 929 N N . LEU A 1 115 ? 8.467 -13.167 -18.686 1.00 64.56 115 LEU A N 1
ATOM 930 C CA . LEU A 1 115 ? 9.668 -13.620 -17.975 1.00 64.56 115 LEU A CA 1
ATOM 931 C C . LEU A 1 115 ? 9.823 -12.961 -16.604 1.00 64.56 115 LEU A C 1
ATOM 933 O O . LEU A 1 115 ? 10.164 -13.633 -15.635 1.00 64.56 115 LEU A O 1
ATOM 937 N N . VAL A 1 116 ? 9.524 -11.664 -16.507 1.00 63.91 116 VAL A N 1
ATOM 938 C CA . VAL A 1 116 ? 9.505 -10.976 -15.216 1.00 63.91 116 VAL A CA 1
ATOM 939 C C . VAL A 1 116 ? 8.467 -11.631 -14.302 1.00 63.91 116 VAL A C 1
ATOM 941 O O . VAL A 1 116 ? 8.797 -11.961 -13.171 1.00 63.91 116 VAL A O 1
ATOM 944 N N . ARG A 1 117 ? 7.250 -11.909 -14.788 1.00 58.38 117 ARG A N 1
ATOM 945 C CA . ARG A 1 117 ? 6.209 -12.589 -13.998 1.00 58.38 117 ARG A CA 1
ATOM 946 C C . ARG A 1 117 ? 6.645 -13.968 -13.491 1.00 58.38 117 ARG A C 1
ATOM 948 O O . ARG A 1 117 ? 6.384 -14.280 -12.335 1.00 58.38 117 ARG A O 1
ATOM 955 N N . GLU A 1 118 ? 7.320 -14.765 -14.311 1.00 67.81 118 GLU A N 1
ATOM 956 C CA . GLU A 1 118 ? 7.852 -16.070 -13.891 1.00 67.81 118 GLU A CA 1
ATOM 957 C C . GLU A 1 118 ? 8.919 -15.933 -12.797 1.00 67.81 118 GLU A C 1
ATOM 959 O O . GLU A 1 118 ? 8.851 -16.625 -11.783 1.00 67.81 118 GLU A O 1
ATOM 964 N N . CYS A 1 119 ? 9.860 -14.992 -12.937 1.00 62.66 119 CYS A N 1
ATOM 965 C CA . CYS A 1 119 ? 10.863 -14.727 -11.900 1.00 62.66 119 CYS A CA 1
ATOM 966 C C . CYS A 1 119 ? 10.225 -14.291 -10.577 1.00 62.66 119 CYS A C 1
ATOM 968 O O . CYS A 1 119 ? 10.641 -14.734 -9.510 1.00 62.66 119 CYS A O 1
ATOM 970 N N . ILE A 1 120 ? 9.183 -13.465 -10.647 1.00 56.06 120 ILE A N 1
ATOM 971 C CA . ILE A 1 120 ? 8.407 -13.028 -9.484 1.00 56.06 120 ILE A CA 1
ATOM 972 C C . ILE A 1 120 ? 7.761 -14.224 -8.773 1.00 56.06 120 ILE A C 1
ATOM 974 O O . ILE A 1 120 ? 7.876 -14.361 -7.556 1.00 56.06 120 ILE A O 1
ATOM 978 N N . LEU A 1 121 ? 7.118 -15.113 -9.533 1.00 53.62 121 LEU A N 1
ATOM 979 C CA . LEU A 1 121 ? 6.463 -16.306 -8.994 1.00 53.62 121 LEU A CA 1
ATOM 980 C C . LEU A 1 121 ? 7.454 -17.310 -8.387 1.00 53.62 121 LEU A C 1
ATOM 982 O O . LEU A 1 121 ? 7.080 -18.033 -7.467 1.00 53.62 121 LEU A O 1
ATOM 986 N N . MET A 1 122 ? 8.700 -17.354 -8.869 1.00 53.53 122 MET A N 1
ATOM 987 C CA . MET A 1 122 ? 9.754 -18.202 -8.299 1.00 53.53 122 MET A CA 1
ATOM 988 C C . MET A 1 122 ? 10.271 -17.700 -6.946 1.00 53.53 122 MET A C 1
ATOM 990 O O . MET A 1 122 ? 10.623 -18.520 -6.108 1.00 53.53 122 MET A O 1
ATOM 994 N N . VAL A 1 123 ? 10.309 -16.382 -6.723 1.00 48.50 123 VAL A N 1
ATOM 995 C CA . VAL A 1 123 ? 10.781 -15.775 -5.460 1.00 48.50 123 VAL A CA 1
ATOM 996 C C . VAL A 1 123 ? 9.718 -15.834 -4.355 1.00 48.50 123 VAL A C 1
ATOM 998 O O . VAL A 1 123 ? 10.048 -15.767 -3.177 1.00 48.50 123 VAL A O 1
ATOM 1001 N N . MET A 1 124 ? 8.441 -15.966 -4.722 1.00 38.28 124 MET A N 1
ATOM 1002 C CA . MET A 1 124 ? 7.309 -16.029 -3.787 1.00 38.28 124 MET A CA 1
ATOM 1003 C C . MET A 1 124 ? 6.910 -17.453 -3.343 1.00 38.28 124 MET A C 1
ATOM 1005 O O . MET A 1 124 ? 5.881 -17.604 -2.683 1.00 38.28 124 MET A O 1
ATOM 1009 N N . ARG A 1 125 ? 7.667 -18.488 -3.722 1.00 42.00 125 ARG A N 1
ATOM 1010 C CA . ARG A 1 125 ? 7.517 -19.859 -3.198 1.00 42.00 125 ARG A CA 1
ATOM 1011 C C . ARG A 1 125 ? 8.425 -20.078 -2.000 1.00 42.00 125 ARG A C 1
ATOM 1013 O O . ARG A 1 125 ? 7.986 -20.828 -1.104 1.00 42.00 125 ARG A O 1
#

Radius of gyration: 18.32 Å; chains: 1; bounding box: 39×30×62 Å

Sequence (125 aa):
MDTLSEYITVDMKPDQLKKIRKEMGARQKDLAKILNVPVRTYQNWEQPEGGKSHRQIPEDAADRVRCLSELMAGSQERGDHFPDEITWLQIPLRKMELQQLKSLAILNDKNLSFLVRECILMVMR

pLDDT: mean 70.24, std 19.21, range [36.41, 96.94]